Protein AF-A0A955H6M7-F1 (afdb_monomer_lite)

pLDDT: mean 73.42, std 15.43, range [42.66, 96.38]

Secondary structure (DSSP, 8-state):
--SSHHHHHHHHHHHHHHHHHHHHHHHHTTHHHHS--------------------TT-GGG--SS-EEEESSSS-EEEEEEE---SSS-TTEEEEEEESSTTSS-PPPEE-----

Sequence (115 aa):
MNFLEHKNSGFLRMQKLVVLLLVVSFVFADFDTIFDWPLIRQAFAAQVTIDSTVSTNSASHTHGQASVVFISDQVGYKFYRDGTGGSGTNGTCVYSKTTDGGDNWGAGVIVDAQT

Structure (mmCIF, N/CA/C/O backbone):
data_AF-A0A955H6M7-F1
#
_entry.id   AF-A0A955H6M7-F1
#
loop_
_atom_site.group_PDB
_atom_site.id
_atom_site.type_symbol
_atom_site.label_atom_id
_atom_site.label_alt_id
_atom_site.label_comp_id
_atom_site.label_asym_id
_atom_site.label_entity_id
_atom_site.label_seq_id
_atom_site.pdbx_PDB_ins_code
_atom_site.Cartn_x
_atom_site.Cartn_y
_atom_site.Cartn_z
_atom_site.occupancy
_atom_site.B_iso_or_equiv
_atom_site.auth_seq_id
_atom_site.auth_comp_id
_atom_site.auth_asym_id
_atom_site.auth_atom_id
_atom_site.pdbx_PDB_model_num
ATOM 1 N N . MET A 1 1 ? -57.051 5.901 70.110 1.00 54.69 1 MET A N 1
ATOM 2 C CA . MET A 1 1 ? -55.767 5.339 69.637 1.00 54.69 1 MET A CA 1
ATOM 3 C C . MET A 1 1 ? -55.777 5.238 68.106 1.00 54.69 1 MET A C 1
ATOM 5 O O . MET A 1 1 ? -55.858 4.140 67.608 1.00 54.69 1 MET A O 1
ATOM 9 N N . ASN A 1 2 ? -55.739 6.346 67.350 1.00 56.94 2 ASN A N 1
ATOM 10 C CA . ASN A 1 2 ? -55.764 6.302 65.864 1.00 56.94 2 ASN A CA 1
ATOM 11 C C . ASN A 1 2 ? -54.737 7.245 65.200 1.00 56.94 2 ASN A C 1
ATOM 13 O O . ASN A 1 2 ? -54.663 7.331 63.982 1.00 56.94 2 ASN A O 1
ATOM 17 N N . PHE A 1 3 ? -53.925 7.970 65.980 1.00 55.81 3 PHE A N 1
ATOM 18 C CA . PHE A 1 3 ? -53.048 9.016 65.434 1.00 55.81 3 PHE A CA 1
ATOM 19 C C . PHE A 1 3 ? -51.652 8.511 65.018 1.00 55.81 3 PHE A C 1
ATOM 21 O O . PHE A 1 3 ? -50.882 9.246 64.409 1.00 55.81 3 PHE A O 1
ATOM 28 N N . LEU A 1 4 ? -51.314 7.251 65.323 1.00 55.50 4 LEU A N 1
ATOM 29 C CA . LEU A 1 4 ? -50.000 6.671 65.016 1.00 55.50 4 LEU A CA 1
ATOM 30 C C . LEU A 1 4 ? -49.961 5.897 63.686 1.00 55.50 4 LEU A C 1
ATOM 32 O O . LEU A 1 4 ? -48.885 5.738 63.118 1.00 55.50 4 LEU A O 1
ATOM 36 N N . GLU A 1 5 ? -51.105 5.480 63.133 1.00 57.97 5 GLU A N 1
ATOM 37 C CA . GLU A 1 5 ? -51.141 4.717 61.871 1.00 57.97 5 GLU A CA 1
ATOM 38 C C . GLU A 1 5 ? -50.887 5.578 60.626 1.00 57.97 5 GLU A C 1
ATOM 40 O O . GLU A 1 5 ? -50.271 5.125 59.660 1.00 57.97 5 GLU A O 1
ATOM 45 N N . HIS A 1 6 ? -51.279 6.854 60.646 1.00 55.50 6 HIS A N 1
ATOM 46 C CA . HIS A 1 6 ? -51.157 7.714 59.466 1.00 55.50 6 HIS A CA 1
ATOM 47 C C . HIS A 1 6 ? -49.709 8.163 59.182 1.00 55.50 6 HIS A C 1
ATOM 49 O O . HIS A 1 6 ? -49.398 8.599 58.072 1.00 55.50 6 HIS A O 1
ATOM 55 N N . LYS A 1 7 ? -48.803 8.043 60.164 1.00 56.88 7 LYS A N 1
ATOM 56 C CA . LYS A 1 7 ? -47.404 8.484 60.039 1.00 56.88 7 LYS A CA 1
ATOM 57 C C . LYS A 1 7 ? -46.511 7.439 59.351 1.00 56.88 7 LYS A C 1
ATOM 59 O O . LYS A 1 7 ? -45.581 7.808 58.636 1.00 56.88 7 LYS A O 1
ATOM 64 N N . ASN A 1 8 ? -46.832 6.149 59.484 1.00 60.91 8 ASN A N 1
ATOM 65 C CA . ASN A 1 8 ? -46.026 5.057 58.919 1.00 60.91 8 ASN A CA 1
ATOM 66 C C . ASN A 1 8 ? -46.290 4.816 57.423 1.00 60.91 8 ASN A C 1
ATOM 68 O O . ASN A 1 8 ? -45.392 4.384 56.699 1.00 60.91 8 ASN A O 1
ATOM 72 N N . SER A 1 9 ? -47.489 5.142 56.927 1.00 65.81 9 SER A N 1
ATOM 73 C CA . SER A 1 9 ? -47.839 4.964 55.509 1.00 65.81 9 SER A CA 1
ATOM 74 C C . SER A 1 9 ? -47.065 5.916 54.585 1.00 65.81 9 SER A C 1
ATOM 76 O O . SER A 1 9 ? -46.647 5.516 53.496 1.00 65.81 9 SER A O 1
ATOM 78 N N . GLY A 1 10 ? -46.807 7.150 55.033 1.00 72.81 10 GLY A N 1
ATOM 79 C CA . GLY A 1 10 ? -45.979 8.122 54.314 1.00 72.81 10 GLY A CA 1
ATOM 80 C C . GLY A 1 10 ? -44.505 7.715 54.259 1.00 72.81 10 GLY A C 1
ATOM 81 O O . GLY A 1 10 ? -43.877 7.823 53.208 1.00 72.81 10 GLY A O 1
ATOM 82 N N . PHE A 1 11 ? -43.978 7.165 55.356 1.00 75.94 11 PHE A N 1
ATOM 83 C CA . PHE A 1 11 ? -42.593 6.696 55.447 1.00 75.94 11 PHE A CA 1
ATOM 84 C C . PHE A 1 11 ? -42.319 5.504 54.514 1.00 75.94 11 PHE A C 1
ATOM 86 O O . PHE A 1 11 ? -41.345 5.514 53.763 1.00 75.9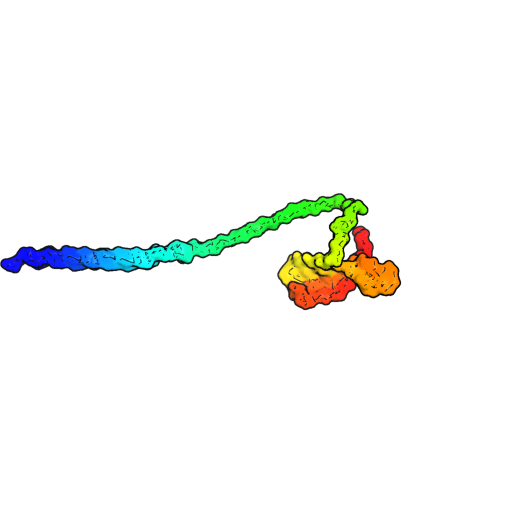4 11 PHE A O 1
ATOM 93 N N . LEU A 1 12 ? -43.235 4.530 54.460 1.00 74.56 12 LEU A N 1
ATOM 94 C CA . LEU A 1 12 ? -43.147 3.381 53.547 1.00 74.56 12 LEU A CA 1
ATOM 95 C C . LEU A 1 12 ? -43.226 3.787 52.064 1.00 74.56 12 LEU A C 1
ATOM 97 O O . LEU A 1 12 ? -42.561 3.186 51.219 1.00 74.56 12 LEU A O 1
ATOM 101 N N . ARG A 1 13 ? -44.028 4.808 51.729 1.00 82.62 13 ARG A N 1
ATOM 102 C CA . ARG A 1 13 ? -44.123 5.352 50.360 1.00 82.62 13 ARG A CA 1
ATOM 103 C C . ARG A 1 13 ? -42.854 6.107 49.956 1.00 82.62 13 ARG A C 1
ATOM 105 O O . ARG A 1 13 ? -42.382 5.926 48.837 1.00 82.62 13 ARG A O 1
ATOM 112 N N . MET A 1 14 ? -42.276 6.884 50.872 1.00 87.62 14 MET A N 1
ATOM 113 C CA . MET A 1 14 ? -41.001 7.579 50.660 1.00 87.62 14 MET A CA 1
ATOM 114 C C . MET A 1 14 ? -39.840 6.601 50.461 1.00 87.62 14 MET A C 1
ATOM 116 O O . MET A 1 14 ? -39.068 6.754 49.519 1.00 87.62 14 MET A O 1
ATOM 120 N N . GLN A 1 15 ? -39.754 5.548 51.279 1.00 88.94 15 GLN A N 1
ATOM 121 C CA . GLN A 1 15 ? -38.698 4.540 51.158 1.00 88.94 15 GLN A CA 1
ATOM 122 C C . GLN A 1 15 ? -38.702 3.869 49.776 1.00 88.94 15 GLN A C 1
ATOM 124 O O . GLN A 1 15 ? -37.649 3.704 49.165 1.00 88.94 15 GLN A O 1
ATOM 129 N N . LYS A 1 16 ? -39.884 3.526 49.251 1.00 88.31 16 LYS A N 1
ATOM 130 C CA . LYS A 1 16 ? -40.012 2.923 47.915 1.00 88.31 16 LYS A CA 1
ATOM 131 C C . LYS A 1 16 ? -39.598 3.879 46.794 1.00 88.31 16 LYS A C 1
ATOM 133 O O . LYS A 1 16 ? -38.969 3.432 45.842 1.00 88.31 16 LYS A O 1
ATOM 138 N N . LEU A 1 17 ? -39.906 5.173 46.915 1.00 92.69 17 LEU A N 1
ATOM 139 C CA . LEU A 1 17 ? -39.473 6.191 45.950 1.00 92.69 17 LEU A CA 1
ATOM 140 C C . LEU A 1 17 ? -37.953 6.372 45.952 1.00 92.69 17 LEU A C 1
ATOM 142 O O . LEU A 1 17 ? -37.351 6.440 44.886 1.00 92.69 17 LEU A O 1
ATOM 146 N N . VAL A 1 18 ? -37.328 6.391 47.130 1.00 93.88 18 VAL A N 1
ATOM 147 C CA . VAL A 1 18 ? -35.866 6.499 47.250 1.00 93.88 18 VAL A CA 1
ATOM 148 C C . VAL A 1 18 ? -35.175 5.279 46.641 1.00 93.88 18 VAL A C 1
ATOM 150 O O . VAL A 1 18 ? -34.225 5.434 45.878 1.00 93.88 18 VAL A O 1
ATOM 153 N N . VAL A 1 19 ? -35.675 4.070 46.914 1.00 94.50 19 VAL A N 1
ATOM 154 C CA . VAL A 1 19 ? -35.126 2.839 46.322 1.00 94.50 19 VAL A CA 1
ATOM 155 C C . VAL A 1 19 ? -35.291 2.835 44.801 1.00 94.50 19 VAL A C 1
ATOM 157 O O . VAL A 1 19 ? -34.347 2.497 44.095 1.00 94.50 19 VAL A O 1
ATOM 160 N N . LEU A 1 20 ? -36.449 3.258 44.284 1.00 94.56 20 LEU A N 1
ATOM 161 C CA . LEU A 1 20 ? -36.679 3.369 42.841 1.00 94.56 20 LEU A CA 1
ATOM 162 C C . LEU A 1 20 ? -35.676 4.333 42.188 1.00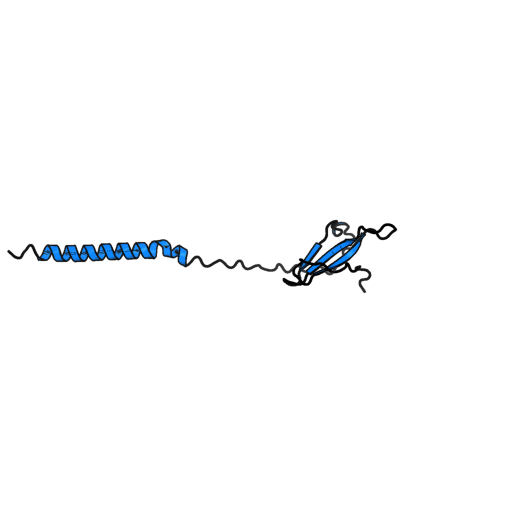 94.56 20 LEU A C 1
ATOM 164 O O . LEU A 1 20 ? -35.070 3.987 41.178 1.00 94.56 20 LEU A O 1
ATOM 168 N N . LEU A 1 21 ? -35.480 5.516 42.777 1.00 93.38 21 LEU A N 1
ATOM 169 C CA . LEU A 1 21 ? -34.547 6.516 42.257 1.00 93.38 21 LEU A CA 1
ATOM 170 C C . LEU A 1 21 ? -33.102 6.009 42.255 1.00 93.38 21 LEU A C 1
ATOM 172 O O . LEU A 1 21 ? -32.400 6.237 41.276 1.00 93.38 21 LEU A O 1
ATOM 176 N N . LEU A 1 22 ? -32.686 5.274 43.293 1.00 92.12 22 LEU A N 1
ATOM 177 C CA . LEU A 1 22 ? -31.350 4.672 43.354 1.00 92.12 22 LEU A CA 1
ATOM 178 C C . LEU A 1 22 ? -31.132 3.613 42.265 1.00 92.12 22 LEU A C 1
ATOM 180 O O . LEU A 1 22 ? -30.072 3.580 41.642 1.00 92.12 22 LEU A O 1
ATOM 184 N N . VAL A 1 23 ? -32.135 2.770 42.004 1.00 90.75 23 VAL A N 1
ATOM 185 C CA . VAL A 1 23 ? -32.058 1.755 40.939 1.00 90.75 23 VAL A CA 1
ATOM 186 C C . VAL A 1 23 ? -31.991 2.419 39.566 1.00 90.75 23 VAL A C 1
ATOM 188 O O . VAL A 1 23 ? -31.162 2.037 38.746 1.00 90.75 23 VAL A O 1
ATOM 191 N N . VAL A 1 24 ? -32.811 3.446 39.326 1.00 90.31 24 VAL A N 1
ATOM 192 C CA . VAL A 1 24 ? -32.785 4.215 38.074 1.00 90.31 24 VAL A CA 1
ATOM 193 C C . VAL A 1 24 ? -31.421 4.877 37.891 1.00 90.31 24 VAL A C 1
ATOM 195 O O . VAL A 1 24 ? -30.795 4.680 36.856 1.00 90.31 24 VAL A O 1
ATOM 198 N N . SER A 1 25 ? -30.902 5.584 38.898 1.00 87.69 25 SER A N 1
ATOM 199 C CA . SER A 1 25 ? -29.583 6.215 38.779 1.00 87.69 25 SER A CA 1
ATOM 200 C C . SER A 1 25 ? -28.474 5.206 38.495 1.00 87.69 25 SER A C 1
ATOM 202 O O . SER A 1 25 ? -27.591 5.508 37.708 1.00 87.69 25 SER A O 1
ATOM 204 N N . PHE A 1 26 ? -28.533 4.008 39.087 1.00 83.75 26 PHE A N 1
ATOM 205 C CA . PHE A 1 26 ? -27.527 2.971 38.861 1.00 83.75 26 PHE A CA 1
ATOM 206 C C . PHE A 1 26 ? -27.577 2.416 37.431 1.00 83.75 26 PHE A C 1
ATOM 208 O O . PHE A 1 26 ? -26.539 2.233 36.811 1.00 83.75 26 PHE A O 1
ATOM 215 N N . VAL A 1 27 ? -28.774 2.198 36.878 1.00 85.94 27 VAL A N 1
ATOM 216 C CA . VAL A 1 27 ? -28.943 1.698 35.501 1.00 85.94 27 VAL A CA 1
ATOM 217 C C . VAL A 1 27 ? -28.484 2.722 34.460 1.00 85.94 27 VAL A C 1
ATOM 219 O O . VAL A 1 27 ? -27.945 2.342 33.425 1.00 85.94 27 VAL A O 1
ATOM 222 N N . PHE A 1 28 ? -28.690 4.012 34.724 1.00 82.44 28 PHE A N 1
ATOM 223 C CA . PHE A 1 28 ? -28.335 5.083 33.791 1.00 82.44 28 PHE A CA 1
ATOM 224 C C . PHE A 1 28 ? -26.967 5.728 34.068 1.00 82.44 28 PHE A C 1
ATOM 226 O O . PHE A 1 28 ? -26.567 6.602 33.306 1.00 82.44 28 PHE A O 1
ATOM 233 N N . ALA A 1 29 ? -26.238 5.303 35.109 1.00 82.38 29 ALA A N 1
ATOM 234 C CA . ALA A 1 29 ? -24.915 5.842 35.447 1.00 82.38 29 ALA A CA 1
ATOM 235 C C . ALA A 1 29 ? -23.880 5.614 34.334 1.00 82.38 29 ALA A C 1
ATOM 237 O O . ALA A 1 29 ? -23.018 6.460 34.125 1.00 82.38 29 ALA A O 1
ATOM 238 N N . ASP A 1 30 ? -24.016 4.512 33.593 1.00 72.06 30 ASP A N 1
ATOM 239 C CA . ASP A 1 30 ? -23.073 4.107 32.546 1.00 72.06 30 ASP A CA 1
ATOM 240 C C . ASP A 1 30 ? -23.654 4.255 31.128 1.00 72.06 30 ASP A C 1
ATOM 242 O O . ASP A 1 30 ? -23.124 3.685 30.171 1.00 72.06 30 ASP A O 1
ATOM 246 N N . PHE A 1 31 ? -24.743 5.019 30.962 1.00 71.25 31 PHE A N 1
ATOM 247 C CA . PHE A 1 31 ? -25.411 5.195 29.664 1.00 71.25 31 PHE A CA 1
ATOM 248 C C . PHE A 1 31 ? -24.479 5.780 28.587 1.00 71.25 31 PHE A C 1
ATOM 250 O O . PHE A 1 31 ? -24.611 5.443 27.410 1.00 71.25 31 PHE A O 1
ATOM 257 N N . ASP A 1 32 ? -23.481 6.566 28.998 1.00 68.81 32 ASP A N 1
ATOM 258 C CA . ASP A 1 32 ? -22.471 7.146 28.108 1.00 68.81 32 ASP A CA 1
ATOM 259 C C . ASP A 1 32 ? -21.615 6.075 27.408 1.00 68.81 32 ASP A C 1
ATOM 261 O O . ASP A 1 32 ? -21.198 6.265 26.269 1.00 68.81 32 ASP A O 1
ATOM 265 N N . THR A 1 33 ? -21.410 4.909 28.034 1.00 67.88 33 THR A N 1
ATOM 266 C CA . THR A 1 33 ? -20.619 3.809 27.447 1.00 67.88 33 THR A CA 1
ATOM 267 C C . THR A 1 33 ? -21.389 3.004 26.399 1.00 67.88 33 THR A C 1
ATOM 269 O O . THR A 1 33 ? -20.788 2.373 25.532 1.00 67.88 33 THR A O 1
ATOM 272 N N . ILE A 1 34 ? -22.725 3.035 26.445 1.00 70.62 34 ILE A N 1
ATOM 273 C CA . ILE A 1 34 ? -23.598 2.299 25.517 1.00 70.62 34 ILE A CA 1
ATOM 274 C C . ILE A 1 34 ? -23.675 3.006 24.155 1.00 70.62 34 ILE A C 1
ATOM 276 O O . ILE A 1 34 ? -23.875 2.355 23.130 1.00 70.62 34 ILE A O 1
ATOM 280 N N . PHE A 1 35 ? -23.501 4.330 24.136 1.00 69.19 35 PHE A N 1
ATOM 281 C CA . PHE A 1 35 ? -23.614 5.159 22.934 1.00 69.19 35 PHE A CA 1
ATOM 282 C C . PHE A 1 35 ? -22.276 5.633 22.366 1.00 69.19 35 PHE A C 1
ATOM 284 O O . PHE A 1 35 ? -22.275 6.457 21.448 1.00 69.19 35 PHE A O 1
ATOM 291 N N . ASP A 1 36 ? -21.155 5.081 22.837 1.00 71.69 36 ASP A N 1
ATOM 292 C CA . ASP A 1 36 ? -19.831 5.330 22.264 1.00 71.69 36 ASP A CA 1
ATOM 293 C C . ASP A 1 36 ? -19.695 4.570 20.929 1.00 71.69 36 ASP A C 1
ATOM 295 O O . ASP A 1 36 ? -19.022 3.547 20.780 1.00 71.69 36 ASP A O 1
ATOM 299 N N . TRP A 1 37 ? -20.474 5.028 19.946 1.00 74.19 37 TRP A N 1
ATOM 300 C CA . TRP A 1 37 ? -20.495 4.502 18.594 1.00 74.19 37 TRP A CA 1
ATOM 301 C C . TRP A 1 37 ? -19.119 4.737 17.973 1.00 74.19 37 TRP A C 1
ATOM 303 O O . TRP A 1 37 ? -18.611 5.861 18.031 1.00 74.19 37 TRP A O 1
ATOM 313 N N . PRO A 1 38 ? -18.504 3.727 17.337 1.00 74.00 38 PRO A N 1
ATOM 314 C CA . PRO A 1 38 ? -17.184 3.893 16.761 1.00 74.00 38 PRO A CA 1
ATOM 315 C C . PRO A 1 38 ? -17.217 5.024 15.733 1.00 74.00 38 PRO A C 1
ATOM 317 O O . PRO A 1 38 ? -17.892 4.937 14.704 1.00 74.00 38 PRO A O 1
ATOM 320 N N . LEU A 1 39 ? -16.476 6.095 16.021 1.00 69.56 39 LEU A N 1
ATOM 321 C CA . LEU A 1 39 ? -16.187 7.162 15.071 1.00 69.56 39 LEU A CA 1
ATOM 322 C C . LEU A 1 39 ? -15.547 6.522 13.836 1.00 69.56 39 LEU A C 1
ATOM 324 O O . LEU A 1 39 ? -14.369 6.155 13.846 1.00 69.56 39 LEU A O 1
ATOM 328 N N . ILE A 1 40 ? -16.334 6.363 12.770 1.00 71.75 40 ILE A N 1
ATOM 329 C CA . ILE A 1 40 ? -15.837 5.890 11.481 1.00 71.75 40 ILE A CA 1
ATOM 330 C C . ILE A 1 40 ? -14.878 6.967 10.978 1.00 71.75 40 ILE A C 1
ATOM 332 O O . ILE A 1 40 ? -15.293 8.044 10.548 1.00 71.75 40 ILE A O 1
ATOM 336 N N . ARG A 1 41 ? -13.576 6.691 11.065 1.00 67.25 41 ARG A N 1
ATOM 337 C CA . ARG A 1 41 ? -12.536 7.556 10.509 1.00 67.25 41 ARG A CA 1
ATOM 338 C C . ARG A 1 41 ? -12.689 7.542 8.991 1.00 67.25 41 ARG A C 1
ATOM 340 O O . ARG A 1 41 ? -12.310 6.575 8.338 1.00 67.25 41 ARG A O 1
ATOM 347 N N . GLN A 1 42 ? -13.281 8.594 8.435 1.00 66.00 42 GLN A N 1
ATOM 348 C CA . GLN A 1 42 ? -13.349 8.778 6.989 1.00 66.00 42 GLN A CA 1
ATOM 349 C C . 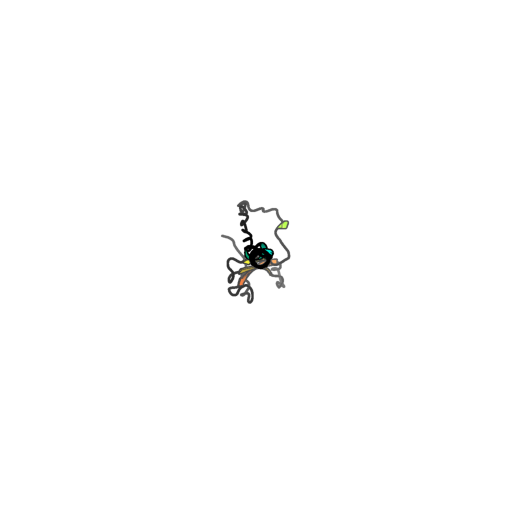GLN A 1 42 ? -11.934 9.031 6.458 1.00 66.00 42 GLN A C 1
ATOM 351 O O . GLN A 1 42 ? -11.310 10.044 6.769 1.00 66.00 42 GLN A O 1
ATOM 356 N N . ALA A 1 43 ? -11.415 8.089 5.672 1.00 61.41 43 ALA A N 1
ATOM 357 C CA . ALA A 1 43 ? -10.187 8.281 4.919 1.00 61.41 43 ALA A CA 1
ATOM 358 C C . ALA A 1 43 ? -10.513 9.098 3.662 1.00 61.41 43 ALA A C 1
ATOM 360 O O . ALA A 1 43 ? -11.088 8.582 2.705 1.00 61.41 43 ALA A O 1
ATOM 361 N N . PHE A 1 44 ? -10.160 10.382 3.662 1.00 66.75 44 PHE A N 1
ATOM 362 C CA . PHE A 1 44 ? -10.159 11.179 2.441 1.00 66.75 44 PHE A CA 1
ATOM 363 C C . PHE A 1 44 ? -8.956 10.741 1.608 1.00 66.75 44 PHE A C 1
ATOM 365 O O . PHE A 1 44 ? -7.813 11.030 1.961 1.00 66.75 44 PHE A O 1
ATOM 372 N N . ALA A 1 45 ? -9.203 9.998 0.529 1.00 58.53 45 ALA A N 1
ATOM 373 C CA . ALA A 1 45 ? -8.170 9.692 -0.448 1.00 58.53 45 ALA A CA 1
ATOM 374 C C . ALA A 1 45 ? -7.666 11.019 -1.032 1.00 58.53 45 ALA A C 1
ATOM 376 O O . ALA A 1 45 ? -8.381 11.690 -1.775 1.00 58.53 45 ALA A O 1
ATOM 377 N N . ALA A 1 46 ? -6.455 11.427 -0.650 1.00 58.19 46 ALA A N 1
ATOM 378 C CA . ALA A 1 46 ? -5.792 12.569 -1.254 1.00 58.19 46 ALA A CA 1
ATOM 379 C C . ALA A 1 46 ? -5.560 12.236 -2.732 1.00 58.19 46 ALA A C 1
ATOM 381 O O . ALA A 1 46 ? -4.709 11.413 -3.069 1.00 58.19 46 ALA A O 1
ATOM 382 N N . GLN A 1 47 ? -6.362 12.832 -3.613 1.00 52.16 47 GLN A N 1
ATOM 383 C CA . GLN A 1 47 ? -6.174 12.716 -5.050 1.00 52.16 47 GLN A CA 1
ATOM 384 C C . GLN A 1 47 ? -4.902 13.484 -5.412 1.00 52.16 47 GLN A C 1
ATOM 386 O O . GLN A 1 47 ? -4.913 14.704 -5.561 1.00 52.16 47 GLN A O 1
ATOM 391 N N . VAL A 1 48 ? -3.783 12.769 -5.502 1.00 64.00 48 VAL A N 1
ATOM 392 C CA . VAL A 1 48 ? -2.541 13.325 -6.032 1.00 64.00 48 VAL A CA 1
ATOM 393 C C . VAL A 1 48 ? -2.730 13.465 -7.537 1.00 64.00 48 VAL A C 1
ATOM 395 O O . VAL A 1 48 ? -2.815 12.471 -8.257 1.00 64.00 48 VAL A O 1
ATOM 398 N N . THR A 1 49 ? -2.834 14.706 -8.008 1.00 62.94 49 THR A N 1
ATOM 399 C CA . THR A 1 49 ? -2.729 15.029 -9.430 1.00 62.94 49 THR A CA 1
ATOM 400 C C . THR A 1 49 ? -1.376 14.530 -9.917 1.00 62.94 49 THR A C 1
ATOM 402 O O . THR A 1 49 ? -0.337 15.057 -9.521 1.00 62.94 49 THR A O 1
ATOM 405 N N . ILE A 1 50 ? -1.388 13.480 -10.736 1.00 53.38 50 ILE A N 1
ATOM 406 C CA . ILE A 1 50 ? -0.186 12.991 -11.404 1.00 53.38 50 ILE A CA 1
ATOM 407 C C . ILE A 1 50 ? 0.175 14.042 -12.451 1.00 53.38 50 ILE A C 1
ATOM 409 O O . ILE A 1 50 ? -0.527 14.200 -13.448 1.00 53.38 50 ILE A O 1
ATOM 413 N N . ASP A 1 51 ? 1.234 14.800 -12.178 1.00 62.56 51 ASP A N 1
ATOM 414 C CA . ASP A 1 51 ? 1.844 15.702 -13.147 1.00 62.56 51 ASP A CA 1
ATOM 415 C C . ASP A 1 51 ? 2.305 14.874 -14.356 1.00 62.56 51 ASP A C 1
ATOM 417 O O . ASP A 1 51 ? 3.072 13.919 -14.223 1.00 62.56 51 ASP A O 1
ATOM 421 N N . SER A 1 52 ? 1.778 15.200 -15.537 1.00 56.28 52 SER A N 1
ATOM 422 C CA . SER A 1 52 ? 2.079 14.506 -16.790 1.00 56.28 52 SER A CA 1
ATOM 423 C C . SER A 1 52 ? 3.426 14.914 -17.392 1.00 56.28 52 SER A C 1
ATOM 425 O O . SER A 1 52 ? 3.774 14.455 -18.482 1.00 56.28 52 SER A O 1
ATOM 427 N N . THR A 1 53 ? 4.179 15.801 -16.739 1.00 59.94 53 THR A N 1
ATOM 428 C CA . THR A 1 53 ? 5.523 16.160 -17.182 1.00 59.94 53 THR A CA 1
ATOM 429 C C . THR A 1 53 ? 6.539 15.133 -16.677 1.00 59.94 53 THR A C 1
ATOM 431 O O . THR A 1 53 ? 6.789 14.964 -15.486 1.00 59.94 53 THR A O 1
ATOM 434 N N . VAL A 1 54 ? 7.142 14.402 -17.616 1.00 48.19 54 VAL A N 1
ATOM 435 C CA . VAL A 1 54 ? 8.254 13.492 -17.326 1.00 48.19 54 VAL A CA 1
ATOM 436 C C . VAL A 1 54 ? 9.465 14.334 -16.917 1.00 48.19 54 VAL A C 1
ATOM 438 O O . VAL A 1 54 ? 10.083 14.989 -17.756 1.00 48.19 54 VAL A O 1
ATOM 441 N N . SER A 1 55 ? 9.821 14.324 -15.629 1.00 55.41 55 SER A N 1
ATOM 442 C CA . SER A 1 55 ? 11.090 14.896 -15.166 1.00 55.41 55 SER A CA 1
ATOM 443 C C . SER A 1 55 ? 12.245 14.018 -15.648 1.00 55.41 55 SER A C 1
ATOM 445 O O . SER A 1 55 ? 12.526 12.960 -15.085 1.00 55.41 55 SER A O 1
ATOM 447 N N . THR A 1 56 ? 12.939 14.460 -16.694 1.00 53.44 56 THR A N 1
ATOM 448 C CA . THR A 1 56 ? 14.117 13.771 -17.246 1.00 53.44 56 THR A CA 1
ATOM 449 C C . THR A 1 56 ? 15.390 13.990 -16.422 1.00 53.44 56 THR A C 1
ATOM 451 O O . THR A 1 56 ? 16.413 13.377 -16.716 1.00 53.44 56 THR A O 1
ATOM 454 N N . ASN A 1 57 ? 15.346 14.839 -15.385 1.00 50.69 57 ASN A N 1
ATOM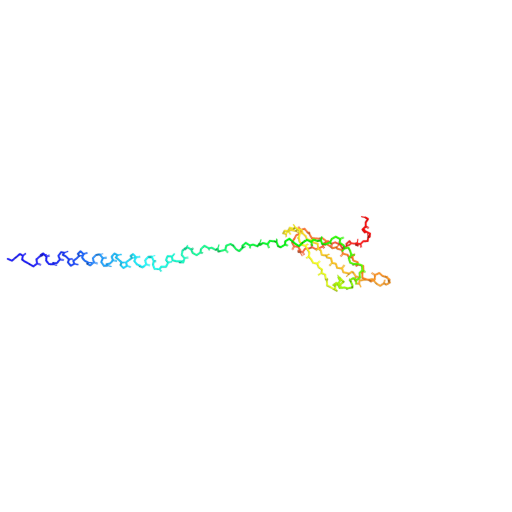 455 C CA . ASN A 1 57 ? 16.525 15.261 -14.618 1.00 50.69 57 ASN A CA 1
ATOM 456 C C . ASN A 1 57 ? 16.511 14.815 -13.141 1.00 50.69 57 ASN A C 1
ATOM 458 O O . ASN A 1 57 ? 17.357 15.227 -12.348 1.00 50.69 57 ASN A O 1
ATOM 462 N N . SER A 1 58 ? 15.560 13.967 -12.742 1.00 43.97 58 SER A N 1
ATOM 463 C CA . SER A 1 58 ? 15.460 13.483 -11.364 1.00 43.97 58 SER A CA 1
ATOM 464 C C . SER A 1 58 ? 16.156 12.131 -11.186 1.00 43.97 58 SER A C 1
ATOM 466 O O . SER A 1 58 ? 15.527 11.075 -11.251 1.00 43.97 58 SER A O 1
ATOM 468 N N . ALA A 1 59 ? 17.436 12.153 -10.804 1.00 50.41 59 ALA A N 1
ATOM 469 C CA . ALA A 1 59 ? 18.091 10.996 -10.173 1.00 50.41 59 ALA A CA 1
ATOM 470 C C . ALA A 1 59 ? 17.427 10.592 -8.829 1.00 50.41 59 ALA A C 1
ATOM 472 O O . ALA A 1 59 ? 17.730 9.547 -8.264 1.00 50.41 59 ALA A O 1
ATOM 473 N N . SER A 1 60 ? 16.486 11.400 -8.324 1.00 49.03 60 SER A N 1
ATOM 474 C CA . SER A 1 60 ? 15.743 11.168 -7.080 1.00 49.03 60 SER A CA 1
ATOM 475 C C . SER A 1 60 ? 14.660 10.083 -7.168 1.00 49.03 60 SER A C 1
ATOM 477 O O . SER A 1 60 ? 14.133 9.693 -6.129 1.00 49.03 60 SER A O 1
ATOM 479 N N . HIS A 1 61 ? 14.286 9.599 -8.359 1.00 51.56 61 HIS A N 1
ATOM 480 C CA . HIS A 1 61 ? 13.242 8.567 -8.483 1.00 51.56 61 HIS A CA 1
ATOM 481 C C . HIS A 1 61 ? 13.791 7.139 -8.488 1.00 51.56 61 HIS A C 1
ATOM 483 O O . HIS A 1 61 ? 13.021 6.183 -8.389 1.00 51.56 61 HIS A O 1
ATOM 489 N N . THR A 1 62 ? 15.114 6.969 -8.545 1.00 53.09 62 THR A N 1
ATOM 490 C CA . THR A 1 62 ? 15.751 5.656 -8.447 1.00 53.09 62 THR A CA 1
ATOM 491 C C . THR A 1 62 ? 15.875 5.263 -6.979 1.00 53.09 62 THR A C 1
ATOM 493 O O . THR A 1 62 ? 16.955 5.295 -6.393 1.00 53.09 62 THR A O 1
ATOM 496 N N . HIS A 1 63 ? 14.747 4.932 -6.358 1.00 56.69 63 HIS A N 1
ATOM 497 C CA . HIS A 1 63 ? 14.746 4.355 -5.023 1.00 56.69 63 HIS A CA 1
ATOM 498 C C . HIS A 1 63 ? 15.461 3.003 -5.111 1.00 56.69 63 HIS A C 1
ATOM 500 O O . HIS A 1 63 ? 15.096 2.148 -5.915 1.00 56.69 63 HIS A O 1
ATOM 506 N N . GLY A 1 64 ? 16.507 2.803 -4.306 1.00 58.97 64 GLY A N 1
ATOM 507 C CA . GLY A 1 64 ? 17.247 1.534 -4.265 1.00 58.97 64 GLY A CA 1
ATOM 508 C C . GLY A 1 64 ? 16.436 0.367 -3.690 1.00 58.97 64 GLY A C 1
ATOM 509 O O . GLY A 1 64 ? 16.946 -0.745 -3.598 1.00 58.97 64 GLY A O 1
ATOM 510 N N . GLN A 1 65 ? 15.192 0.617 -3.280 1.00 65.31 65 GLN A N 1
ATOM 511 C CA . GLN A 1 65 ? 14.309 -0.346 -2.641 1.00 65.31 65 GLN A CA 1
ATOM 512 C C . GLN A 1 65 ? 13.094 -0.644 -3.516 1.00 65.31 65 GLN A C 1
ATOM 514 O O . GLN A 1 65 ? 12.619 0.204 -4.273 1.00 65.31 65 GLN A O 1
ATOM 519 N N . ALA A 1 66 ? 12.592 -1.872 -3.398 1.00 73.00 66 ALA A N 1
ATOM 520 C CA . ALA A 1 66 ? 11.391 -2.293 -4.095 1.00 73.00 66 ALA A CA 1
ATOM 521 C C . ALA A 1 66 ? 10.180 -1.472 -3.629 1.00 73.00 66 ALA A C 1
ATOM 523 O O . ALA A 1 66 ? 9.986 -1.275 -2.431 1.00 73.00 66 ALA A O 1
ATOM 524 N N . SER A 1 67 ? 9.356 -1.031 -4.575 1.00 85.12 67 SER A N 1
ATOM 525 C CA . SER A 1 67 ? 8.092 -0.341 -4.302 1.00 85.12 67 SER A CA 1
ATOM 526 C C . SER A 1 67 ? 6.926 -1.284 -4.574 1.00 85.12 67 SER A C 1
ATOM 528 O O . SER A 1 67 ? 6.933 -1.989 -5.582 1.00 85.12 67 SER A O 1
ATOM 530 N N . VAL A 1 68 ? 5.929 -1.308 -3.689 1.00 87.06 68 VAL A N 1
ATOM 531 C CA . VAL A 1 68 ? 4.754 -2.185 -3.807 1.00 87.06 68 VAL A CA 1
ATOM 532 C C . VAL A 1 68 ? 3.489 -1.342 -3.906 1.00 87.06 68 VAL A C 1
ATOM 534 O O . VAL A 1 68 ? 3.301 -0.413 -3.124 1.00 87.06 68 VAL A O 1
ATOM 537 N N . VAL A 1 69 ? 2.624 -1.676 -4.863 1.00 89.44 69 VAL A N 1
ATOM 538 C CA . VAL A 1 69 ? 1.338 -1.012 -5.101 1.00 89.44 69 VAL A CA 1
ATOM 539 C C . VAL A 1 69 ? 0.244 -2.069 -5.201 1.00 89.44 69 VAL A C 1
ATOM 541 O O . VAL A 1 69 ? 0.368 -3.011 -5.981 1.00 89.44 69 VAL A O 1
ATOM 544 N N . PHE A 1 70 ? -0.838 -1.897 -4.446 1.00 90.38 70 PHE A N 1
ATOM 545 C CA . PHE A 1 70 ? -2.020 -2.756 -4.507 1.00 90.38 70 PHE A CA 1
ATOM 546 C C . PHE A 1 70 ? -3.162 -2.046 -5.235 1.00 90.38 70 PHE A C 1
ATOM 548 O O . PHE A 1 70 ? -3.430 -0.875 -4.971 1.00 90.38 70 PHE A O 1
ATOM 555 N N . ILE A 1 71 ? -3.823 -2.759 -6.152 1.00 91.44 71 ILE A N 1
ATOM 556 C CA . ILE A 1 71 ? -5.042 -2.291 -6.839 1.00 91.44 71 ILE A CA 1
ATOM 557 C C . ILE A 1 71 ? -6.311 -2.943 -6.272 1.00 91.44 71 ILE A C 1
ATOM 559 O O . ILE A 1 71 ? -7.416 -2.475 -6.534 1.00 91.44 71 ILE A O 1
ATOM 563 N N . SER A 1 72 ? -6.155 -4.012 -5.491 1.00 91.25 72 SER A N 1
ATOM 564 C CA . SER A 1 72 ? -7.185 -4.599 -4.635 1.00 91.25 72 SER A CA 1
ATOM 565 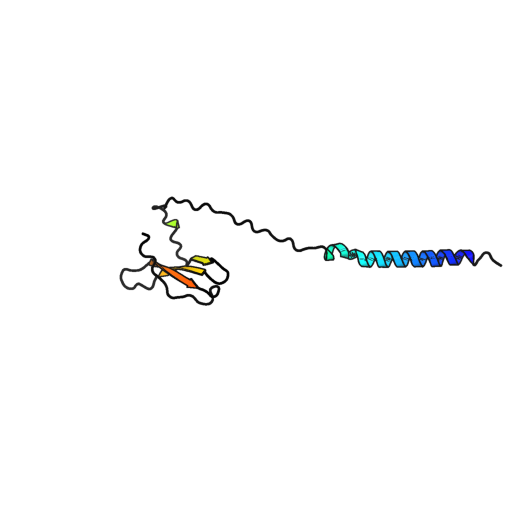C C . SER A 1 72 ? -6.528 -5.309 -3.446 1.00 91.25 72 SER A C 1
ATOM 567 O O . SER A 1 72 ? -5.303 -5.360 -3.351 1.00 91.25 72 SER A O 1
ATOM 569 N N . ASP A 1 73 ? -7.338 -5.871 -2.550 1.00 90.12 73 ASP A N 1
ATOM 570 C CA . ASP A 1 73 ? -6.893 -6.725 -1.442 1.00 90.12 73 ASP A CA 1
ATOM 571 C C . ASP A 1 73 ? -6.136 -7.978 -1.917 1.00 90.12 73 ASP A C 1
ATOM 573 O O . ASP A 1 73 ? -5.248 -8.458 -1.222 1.00 90.12 73 ASP A O 1
ATOM 577 N N . GLN A 1 74 ? -6.458 -8.478 -3.113 1.00 91.88 74 GLN A N 1
ATOM 578 C CA . GLN A 1 74 ? -5.813 -9.652 -3.701 1.00 91.88 74 GLN A CA 1
ATOM 579 C C . GLN A 1 74 ? -4.708 -9.302 -4.703 1.00 91.88 74 GLN A C 1
ATOM 581 O O . GLN A 1 74 ? -3.742 -10.050 -4.832 1.00 91.88 74 GLN A O 1
ATOM 586 N N . VAL A 1 75 ? -4.827 -8.195 -5.445 1.00 90.06 75 VAL A N 1
ATOM 587 C CA . VAL A 1 75 ? -3.964 -7.923 -6.605 1.00 90.06 75 VAL A CA 1
ATOM 588 C C . VAL A 1 75 ? -2.994 -6.780 -6.333 1.00 90.06 75 VAL A C 1
ATOM 590 O O . VAL A 1 75 ? -3.397 -5.639 -6.093 1.00 90.06 75 VAL A O 1
ATOM 593 N N . GLY A 1 76 ? -1.701 -7.078 -6.470 1.00 91.56 76 GLY A N 1
ATOM 594 C CA . GLY A 1 76 ? -0.614 -6.127 -6.264 1.00 91.56 76 GLY A CA 1
ATOM 595 C C . GLY A 1 76 ? 0.543 -6.292 -7.245 1.00 91.56 76 GLY A C 1
ATOM 596 O O . GLY A 1 76 ? 0.702 -7.326 -7.896 1.00 91.56 76 GLY A O 1
ATOM 597 N N . TYR A 1 77 ? 1.353 -5.243 -7.340 1.00 90.12 77 TYR A N 1
ATOM 598 C CA . TYR A 1 77 ? 2.531 -5.146 -8.192 1.00 90.12 77 TYR A CA 1
ATOM 599 C C . TYR A 1 77 ? 3.725 -4.687 -7.359 1.00 90.12 77 TYR A C 1
ATOM 601 O O . TYR A 1 77 ? 3.627 -3.726 -6.596 1.00 90.12 77 TYR A O 1
ATOM 609 N N . LYS A 1 78 ? 4.860 -5.367 -7.516 1.00 88.75 78 LYS A N 1
ATOM 610 C CA . LYS A 1 78 ? 6.134 -5.026 -6.886 1.00 88.75 78 LYS A CA 1
ATOM 611 C C . LYS A 1 78 ? 7.114 -4.628 -7.970 1.00 88.75 78 LYS A C 1
ATOM 613 O O . LYS A 1 78 ? 7.456 -5.459 -8.802 1.00 88.75 78 LYS A O 1
ATOM 618 N N . PHE A 1 79 ? 7.585 -3.393 -7.923 1.00 87.81 79 PHE A N 1
ATOM 619 C CA . PHE A 1 79 ? 8.573 -2.833 -8.836 1.00 87.81 79 PHE A CA 1
ATOM 620 C C . PHE A 1 79 ? 9.938 -2.842 -8.158 1.00 87.81 79 PHE A C 1
ATOM 622 O O . PHE A 1 79 ? 10.069 -2.381 -7.022 1.00 87.81 79 PHE A O 1
ATOM 629 N N . TYR A 1 80 ? 10.954 -3.378 -8.822 1.00 82.25 80 TYR A N 1
ATOM 630 C CA . TYR A 1 80 ? 12.301 -3.485 -8.270 1.00 82.25 80 TYR A CA 1
ATOM 631 C C . TYR A 1 80 ? 13.356 -3.449 -9.374 1.00 82.25 80 TYR A C 1
ATOM 633 O O . TYR A 1 80 ? 13.055 -3.587 -10.558 1.00 82.25 80 TYR A O 1
ATOM 641 N N . ARG A 1 81 ? 14.610 -3.239 -8.974 1.00 80.25 81 ARG A N 1
ATOM 642 C CA . ARG A 1 81 ? 15.761 -3.387 -9.863 1.00 80.25 81 ARG A CA 1
ATOM 643 C C . ARG A 1 81 ? 16.321 -4.787 -9.727 1.00 80.25 81 ARG A C 1
ATOM 645 O O . ARG A 1 81 ? 16.611 -5.214 -8.610 1.00 80.25 81 ARG A O 1
ATOM 652 N N . ASP A 1 82 ? 16.479 -5.478 -10.845 1.00 75.56 82 ASP A N 1
ATOM 653 C CA . ASP A 1 82 ? 17.161 -6.764 -10.840 1.00 75.56 82 ASP A CA 1
ATOM 654 C C . ASP A 1 82 ? 18.680 -6.555 -10.727 1.00 75.56 82 ASP A C 1
ATOM 656 O O . ASP A 1 82 ? 19.296 -5.809 -11.498 1.00 75.56 82 ASP A O 1
ATOM 660 N N . GLY A 1 83 ? 19.259 -7.177 -9.700 1.00 66.62 83 GLY A N 1
ATOM 661 C CA . GLY A 1 83 ? 20.685 -7.145 -9.383 1.00 66.62 83 GLY A CA 1
ATOM 662 C C . GLY A 1 83 ? 21.436 -8.413 -9.792 1.00 66.62 83 GLY A C 1
ATOM 663 O O . GLY A 1 83 ? 22.622 -8.520 -9.494 1.00 66.62 83 GLY A O 1
ATOM 664 N N . THR A 1 84 ? 20.783 -9.383 -10.444 1.00 62.88 84 THR A N 1
ATOM 665 C CA . THR A 1 84 ? 21.405 -10.669 -10.822 1.00 62.88 84 THR A CA 1
ATOM 666 C C . THR A 1 84 ? 22.175 -10.651 -12.155 1.00 62.88 84 THR A C 1
ATOM 668 O O . THR A 1 84 ? 22.618 -11.693 -12.638 1.00 62.88 84 THR A O 1
ATOM 671 N N . GLY A 1 85 ? 22.429 -9.474 -12.735 1.00 47.50 85 GLY A N 1
ATOM 672 C CA . GLY A 1 85 ? 23.105 -9.314 -14.025 1.00 47.50 85 GLY A CA 1
ATOM 673 C C . GLY A 1 85 ? 24.635 -9.360 -13.957 1.00 47.50 85 GLY A C 1
ATOM 674 O O . GLY A 1 85 ? 25.305 -8.335 -14.092 1.00 47.50 85 GLY A O 1
ATOM 675 N N . GLY A 1 86 ? 25.222 -10.552 -13.832 1.00 42.66 86 GLY A N 1
ATOM 676 C CA . GLY A 1 86 ? 26.598 -10.763 -14.289 1.00 42.66 86 GLY A CA 1
ATOM 677 C C . GLY A 1 86 ? 26.660 -10.539 -15.805 1.00 42.66 86 GLY A C 1
ATOM 678 O O . GLY A 1 86 ? 26.126 -11.352 -16.546 1.00 42.66 86 GLY A O 1
ATOM 679 N N . SER A 1 87 ? 27.312 -9.455 -16.248 1.00 49.50 87 SER A N 1
ATOM 680 C CA . SER A 1 87 ? 27.388 -8.944 -17.636 1.00 49.50 87 SER A CA 1
ATOM 681 C C . SER A 1 87 ? 26.309 -7.907 -17.999 1.00 49.50 87 SER A C 1
ATOM 683 O O . SER A 1 87 ? 25.210 -8.241 -18.415 1.00 49.50 87 SER A O 1
ATOM 685 N N . GLY A 1 88 ? 26.641 -6.616 -17.868 1.00 51.03 88 GLY A N 1
ATOM 686 C CA . GLY A 1 88 ? 26.018 -5.507 -18.617 1.00 51.03 88 GLY A CA 1
ATOM 687 C C . GLY A 1 88 ? 24.577 -5.077 -18.287 1.00 51.03 88 GLY A C 1
ATOM 688 O O . GLY A 1 88 ? 24.209 -3.969 -18.661 1.00 51.03 88 GLY A O 1
ATOM 689 N N . THR A 1 89 ? 23.781 -5.882 -17.576 1.00 56.03 89 THR A N 1
ATOM 690 C CA . THR A 1 89 ? 22.322 -5.671 -17.387 1.00 56.03 89 THR A CA 1
ATOM 691 C C . THR A 1 89 ? 21.931 -5.354 -15.933 1.00 56.03 89 THR A C 1
ATOM 693 O O . THR A 1 89 ? 20.790 -5.547 -15.511 1.00 56.03 89 THR A O 1
ATOM 696 N N . ASN A 1 90 ? 22.890 -4.870 -15.137 1.00 60.94 90 ASN A N 1
ATOM 697 C CA . ASN A 1 90 ? 22.656 -4.455 -13.754 1.00 60.94 90 ASN A CA 1
ATOM 698 C C . ASN A 1 90 ? 21.698 -3.260 -13.692 1.00 60.94 90 ASN A C 1
ATOM 700 O O . ASN A 1 90 ? 21.973 -2.210 -14.271 1.00 60.94 90 ASN A O 1
ATOM 704 N N . GLY A 1 91 ? 20.610 -3.397 -12.929 1.00 67.56 91 GLY A N 1
ATOM 705 C CA . GLY A 1 91 ? 19.690 -2.289 -12.662 1.00 67.56 91 GLY A CA 1
ATOM 706 C C . GLY A 1 91 ? 18.479 -2.207 -13.588 1.00 67.56 91 GLY A C 1
ATOM 707 O O . GLY A 1 91 ? 17.822 -1.165 -13.611 1.00 67.56 91 GLY A O 1
ATOM 708 N N . THR A 1 92 ? 18.161 -3.283 -14.312 1.00 77.31 92 THR A N 1
ATOM 709 C CA . THR A 1 92 ? 16.943 -3.359 -15.131 1.00 77.31 92 THR A CA 1
ATOM 710 C C . THR A 1 92 ? 15.702 -3.245 -14.247 1.00 77.31 92 THR A C 1
ATOM 712 O O . THR A 1 92 ? 15.615 -3.898 -13.204 1.00 77.31 92 THR A O 1
ATOM 715 N N . CYS A 1 93 ? 14.749 -2.400 -14.647 1.00 81.94 93 CYS A N 1
ATOM 716 C CA . CYS A 1 93 ? 13.470 -2.262 -13.959 1.00 81.94 93 CYS A CA 1
ATOM 717 C C . CYS A 1 93 ? 12.595 -3.478 -14.262 1.00 81.94 93 CYS A C 1
ATOM 719 O O . CYS A 1 93 ? 12.308 -3.781 -15.418 1.00 81.94 93 CYS A O 1
ATOM 721 N N . VAL A 1 94 ? 12.164 -4.164 -13.212 1.00 84.19 94 VAL A N 1
ATOM 722 C CA . VAL A 1 94 ? 11.346 -5.373 -13.282 1.00 84.19 94 VAL A CA 1
ATOM 723 C C . VAL A 1 94 ? 10.111 -5.173 -12.414 1.00 84.19 94 VAL A C 1
ATOM 725 O O . VAL A 1 94 ? 10.174 -4.494 -11.384 1.00 84.19 94 VAL A O 1
ATOM 728 N N . TYR A 1 95 ? 8.986 -5.766 -12.810 1.00 89.69 95 TYR A N 1
ATOM 729 C CA . TYR A 1 95 ? 7.824 -5.895 -11.939 1.00 89.69 95 TYR A CA 1
ATOM 730 C C . TYR A 1 95 ? 7.405 -7.352 -11.745 1.00 89.69 95 TYR A C 1
ATOM 732 O O . TYR A 1 95 ? 7.474 -8.156 -12.667 1.00 89.69 95 TYR A O 1
ATOM 740 N N . SER A 1 96 ? 6.914 -7.674 -10.552 1.00 90.25 96 SER A N 1
ATOM 741 C CA . SER A 1 96 ? 6.236 -8.938 -10.245 1.00 90.25 96 SER A CA 1
ATOM 742 C C . SER A 1 96 ? 4.795 -8.665 -9.833 1.00 90.25 96 SER A C 1
ATOM 744 O O . SER A 1 96 ? 4.518 -7.655 -9.186 1.00 90.25 96 SER A O 1
ATOM 746 N N . LYS A 1 97 ? 3.881 -9.577 -10.174 1.00 92.56 97 LYS A N 1
ATOM 747 C CA . LYS A 1 97 ? 2.454 -9.498 -9.829 1.00 92.56 97 LYS A CA 1
ATOM 748 C C . LYS A 1 97 ? 2.077 -10.559 -8.792 1.00 92.56 97 LYS A C 1
ATOM 750 O O . LYS A 1 97 ? 2.546 -11.689 -8.888 1.00 92.56 97 LYS A O 1
ATOM 755 N N . THR A 1 98 ? 1.198 -10.204 -7.861 1.00 94.00 98 THR A N 1
ATOM 756 C CA . THR A 1 98 ? 0.493 -11.124 -6.949 1.00 94.00 98 THR A CA 1
ATOM 757 C C . THR A 1 98 ? -1.012 -11.097 -7.233 1.00 94.00 98 THR A C 1
ATOM 759 O O . THR A 1 98 ? -1.541 -10.107 -7.756 1.00 94.00 98 THR A O 1
ATOM 762 N N . THR A 1 99 ? -1.692 -12.198 -6.919 1.00 96.38 99 THR A N 1
ATOM 763 C CA . THR A 1 99 ? -3.159 -12.326 -6.924 1.00 96.38 99 THR A CA 1
ATOM 764 C C . THR A 1 99 ? -3.688 -12.933 -5.618 1.00 96.38 99 THR A C 1
ATOM 766 O O . THR A 1 99 ? -4.819 -13.406 -5.595 1.00 96.38 99 THR A O 1
ATOM 769 N N . ASP A 1 100 ? -2.862 -12.959 -4.570 1.00 93.25 100 ASP A N 1
ATOM 770 C CA . ASP A 1 100 ? -3.140 -13.539 -3.252 1.00 93.25 100 ASP A CA 1
ATOM 771 C C . ASP A 1 100 ? -2.668 -12.619 -2.111 1.00 93.25 100 ASP A C 1
ATOM 773 O O . ASP A 1 100 ? -2.109 -13.058 -1.112 1.00 93.25 100 ASP A O 1
ATOM 777 N N . GLY A 1 101 ? -2.837 -11.305 -2.280 1.00 88.00 101 GLY A N 1
ATOM 778 C CA . GLY A 1 101 ? -2.546 -10.329 -1.223 1.00 88.00 101 GLY A CA 1
ATOM 779 C C . GLY A 1 101 ? -1.057 -10.150 -0.910 1.00 88.00 101 GLY A C 1
ATOM 780 O O . GLY A 1 101 ? -0.705 -9.502 0.073 1.00 88.00 101 GLY A O 1
ATOM 781 N N . GLY A 1 102 ? -0.171 -10.660 -1.769 1.00 90.12 102 GLY A N 1
ATOM 782 C CA . GLY A 1 102 ? 1.278 -10.573 -1.597 1.00 90.12 102 GLY A CA 1
ATOM 783 C C . GLY A 1 102 ? 1.917 -11.790 -0.937 1.00 90.12 102 GLY A C 1
ATOM 784 O O . GLY A 1 102 ? 3.131 -11.744 -0.717 1.00 90.12 102 GLY A O 1
ATOM 785 N N . ASP A 1 103 ? 1.149 -12.853 -0.680 1.00 89.88 103 ASP A N 1
ATOM 786 C CA . ASP A 1 103 ? 1.667 -14.125 -0.168 1.00 89.88 103 ASP A CA 1
ATOM 787 C C . ASP A 1 103 ? 2.609 -14.788 -1.185 1.00 89.88 103 ASP A C 1
ATOM 789 O O . ASP A 1 103 ? 3.698 -15.241 -0.821 1.00 89.88 103 ASP A O 1
ATOM 793 N N . ASN A 1 104 ? 2.251 -14.768 -2.475 1.00 90.88 104 ASN A N 1
ATOM 794 C CA . ASN A 1 104 ? 3.101 -15.236 -3.566 1.00 90.88 104 ASN A CA 1
ATOM 795 C C . ASN A 1 104 ? 3.254 -14.180 -4.668 1.00 90.88 104 ASN A C 1
ATOM 797 O O . ASN A 1 104 ? 2.313 -13.505 -5.089 1.00 90.88 104 ASN A O 1
ATOM 801 N N . TRP A 1 105 ? 4.476 -14.075 -5.193 1.00 90.00 105 TRP A N 1
ATOM 802 C CA . TRP A 1 105 ? 4.819 -13.173 -6.289 1.00 90.00 105 TRP A CA 1
ATOM 803 C C . TRP A 1 105 ? 5.201 -13.979 -7.525 1.00 90.00 105 TRP A C 1
ATOM 805 O O . TRP A 1 105 ? 6.048 -14.869 -7.464 1.00 90.00 105 TRP A O 1
ATOM 815 N N . GLY A 1 106 ? 4.583 -13.651 -8.658 1.00 87.94 106 GLY A N 1
ATOM 816 C CA . GLY A 1 106 ? 4.928 -14.230 -9.949 1.00 87.94 106 GLY A CA 1
ATOM 817 C C . GLY A 1 106 ? 6.327 -13.833 -10.426 1.00 87.94 106 GLY A C 1
ATOM 818 O O . GLY A 1 106 ? 6.979 -12.941 -9.871 1.00 87.94 106 GLY A O 1
ATOM 819 N N . ALA A 1 107 ? 6.768 -14.487 -11.503 1.00 89.06 107 ALA A N 1
ATOM 820 C CA . ALA A 1 107 ? 8.041 -14.191 -12.149 1.00 89.06 107 ALA A CA 1
ATOM 821 C C . ALA A 1 107 ? 8.152 -12.705 -12.529 1.00 89.06 107 ALA A C 1
ATOM 823 O O . ALA A 1 107 ? 7.165 -12.070 -12.909 1.00 89.06 107 ALA A O 1
ATOM 824 N N . GLY A 1 108 ? 9.365 -12.169 -12.413 1.00 86.00 108 GLY A N 1
ATOM 825 C CA . GLY A 1 108 ? 9.660 -10.795 -12.785 1.00 86.00 108 GLY A CA 1
ATOM 826 C C . GLY A 1 108 ? 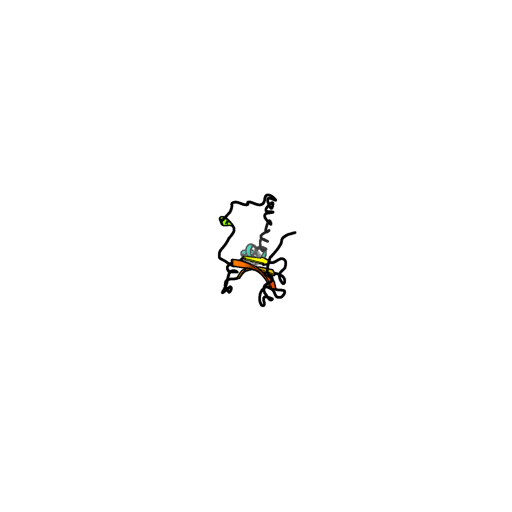9.537 -10.584 -14.292 1.00 86.00 108 GLY A C 1
ATOM 827 O O . GLY A 1 108 ? 10.083 -11.354 -15.082 1.00 86.00 108 GLY A O 1
ATOM 828 N N . VAL A 1 109 ? 8.838 -9.526 -14.684 1.00 88.00 109 VAL A N 1
ATOM 829 C CA . VAL A 1 109 ? 8.699 -9.071 -16.067 1.00 88.00 109 VAL A CA 1
ATOM 830 C C . VAL A 1 109 ? 9.495 -7.783 -16.235 1.00 88.00 109 VAL A C 1
ATOM 832 O O . VAL A 1 109 ? 9.310 -6.826 -15.480 1.00 88.00 109 VAL A O 1
ATOM 835 N N . ILE A 1 110 ? 10.394 -7.765 -17.217 1.00 86.75 110 ILE A N 1
ATOM 836 C CA . ILE A 1 110 ? 11.204 -6.589 -17.541 1.00 86.75 110 ILE A CA 1
ATOM 837 C C . ILE A 1 110 ? 10.292 -5.480 -18.072 1.00 86.75 110 ILE A C 1
ATOM 839 O O . ILE A 1 110 ? 9.488 -5.696 -18.978 1.00 86.75 110 ILE A O 1
ATOM 843 N N . VAL A 1 111 ? 10.439 -4.285 -17.507 1.00 79.81 111 VAL A N 1
ATOM 844 C CA . VAL A 1 111 ? 9.835 -3.056 -18.022 1.00 79.81 111 VAL A CA 1
ATOM 845 C C . VAL A 1 111 ? 10.810 -2.467 -19.038 1.00 79.81 111 VAL A C 1
ATOM 847 O O . VAL A 1 111 ? 11.651 -1.639 -18.693 1.00 79.81 111 VAL A O 1
ATOM 850 N N . ASP A 1 112 ? 10.732 -2.946 -20.276 1.00 70.50 112 ASP A N 1
ATOM 851 C CA . ASP A 1 112 ? 11.500 -2.442 -21.417 1.00 70.50 112 ASP A CA 1
ATOM 852 C C . ASP A 1 112 ? 10.510 -2.007 -22.504 1.00 70.50 112 ASP A C 1
ATOM 854 O O . ASP A 1 112 ? 9.634 -2.775 -22.896 1.00 70.50 112 ASP A O 1
ATOM 858 N N . ALA A 1 113 ? 10.642 -0.750 -22.925 1.00 57.28 113 ALA A N 1
ATOM 859 C CA . ALA A 1 113 ? 9.769 0.017 -23.813 1.00 57.28 113 ALA A CA 1
ATOM 860 C C . ALA A 1 113 ? 8.384 0.420 -23.252 1.00 57.28 113 ALA A C 1
ATOM 862 O O . ALA A 1 113 ? 7.434 -0.358 -23.182 1.00 57.28 113 ALA A O 1
ATOM 863 N N . GLN A 1 114 ? 8.249 1.716 -22.951 1.00 54.44 114 GLN A N 1
ATOM 864 C CA . GLN A 1 114 ? 6.968 2.415 -23.065 1.00 54.44 114 GLN A CA 1
ATOM 865 C C . GLN A 1 114 ? 6.833 2.857 -24.530 1.00 54.44 114 GLN A C 1
ATOM 867 O O . GLN A 1 114 ? 7.646 3.658 -24.989 1.00 54.44 114 GLN A O 1
ATOM 872 N N . THR A 1 115 ? 5.871 2.305 -25.272 1.00 51.53 115 THR A N 1
ATOM 873 C CA . THR A 1 115 ? 5.427 2.872 -26.562 1.00 51.53 115 THR A CA 1
ATOM 874 C C . THR A 1 115 ? 4.370 3.935 -26.343 1.00 51.53 115 THR A C 1
ATOM 876 O O . THR A 1 115 ? 3.477 3.664 -25.507 1.00 51.53 115 THR A O 1
#

Foldseek 3Di:
DPPPVVVVVVVVVVVVVVVVVVVVCVVCVCVVVVPPPPPPPDDDDPPDDDDPDDPPPDPPVVDQDWDKDAPDQQKIKIWHFDCPDPPDRGGFIWMWMGRGNPPDTDDTDTPDDDD

Radius of gyration: 36.08 Å; chains: 1; bounding box: 83×31×96 Å